Protein 3UCG (pdb70)

Solvent-accessible surface area: 5277 Å² total

GO terms:
  GO:0042405 nuclear inclusion body (C, IDA)
  GO:0005634 nucleus (C, IDA)
  GO:0005634 nucleus (C, EXP)
  GO:0005737 cytoplasm (C, EXP)
  GO:0016607 nuclear speck (C, EXP)
  GO:0005515 protein binding (F, IPI)
  GO:0003723 RNA binding (F, TAS)
  GO:0006396 RNA processing (P, TAS)
  GO:0006936 muscle contraction (P, TAS)
  GO:0005654 nucleoplasm (C, TAS)
  GO:0005654 nucleoplasm (C, IDA)
  GO:0016607 nuclear speck (C, IDA)
  GO:1990904 ribonucleoprotein complex (C, IDA)
  GO:0003723 RNA binding (F, HDA)
  GO:0016973 poly(A)+ mRNA export from nucleus (P, IMP)

Sequence (87 aa):
GEADARSIYVGNVDYGATAEELEAHFHGCGSVNRVTILCDKFSGHPKGFAYIIEFSDKEESVRRRTSLALDESLFRGRQQIKVIPKRTNRPG

Secondary structure (DSSP, 8-state):
--TGGGEEEEES--TT--HHHHHHHHGGG--EEEEEEEES-SSSS--EEEEEEESSTHHHHHHGGGTT-EETTEE-EEEETTTTS--

InterPro domains:
  IPR000504 RNA recognition motif domain [PF00076] (174-243)
  IPR000504 RNA recognition motif domain [PS50102] (172-249)
  IPR000504 RNA recognition motif domain [SM00360] (173-245)
  IPR012677 Nucleotide-binding alpha-beta plait domain superfamily [G3DSA:3.30.70.330] (125-299)
  IPR035979 RNA-binding domain superfamily [SSF54928] (165-277)

B-factor: mean 53.35, std 19.7, range [29.78, 183.12]

Organism: Homo sapiens (NCBI:txid9606)

CATH classification: 3.30.70.330

Nearest PDB structures (foldseek):
  3ucg-assembly1_A-2  TM=1.012E+00  e=2.091E-18  Homo sapiens
  3b4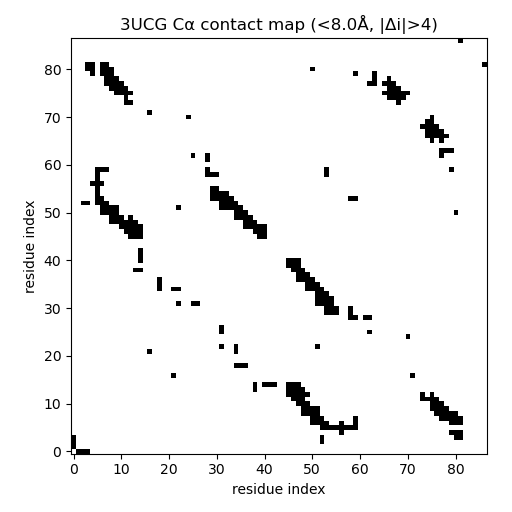d-assembly1_A  TM=1.008E+00  e=1.281E-16  Homo sapiens
  2jwn-assembly1_B  TM=8.468E-01  e=1.363E-11  Xenopus laevis
  2cq4-assembly1_A  TM=8.765E-01  e=1.259E-07  Homo sapiens
  4yud-assembly1_A  TM=9.335E-01  e=9.858E-07  Homo sapiens

Foldseek 3Di:
DVQLLQKKKKPDDFLPDDPVLVCVLLVVLAAWDDKAKAWPDNDDRTGTIIMTGHPDNSSLVVCCVQQQPARPNGGMHIDRRCPVPDD

Radius of gyration: 12.22 Å; Cα contacts (8 Å, |Δi|>4): 188; chains: 1; bounding box: 20×33×33 Å

Structure (mmCIF, N/CA/C/O backbone):
data_3UCG
#
_entry.id   3UCG
#
_cell.length_a   92.678
_cell.length_b   92.678
_cell.length_c   92.678
_cell.angle_alpha   90.000
_cell.angle_beta   90.000
_cell.angle_gamma   90.000
#
_symmetry.space_group_name_H-M   'I 2 3'
#
loop_
_entity.id
_entity.type
_entity.pdbx_description
1 polymer 'Polyadenylate-binding protein 2'
2 non-polymer 'SULFATE ION'
3 non-polymer 1,2-ETHANEDIOL
4 non-polymer DI(HYDROXYETHYL)ETHER
5 non-polymer 'TRIETHYLENE GLYCOL'
6 water water
#
loop_
_atom_site.group_PDB
_atom_site.id
_atom_site.type_symbol
_atom_site.label_atom_id
_atom_site.label_alt_id
_atom_site.label_comp_id
_atom_site.label_asym_id
_atom_site.label_entity_id
_atom_site.label_seq_id
_atom_site.pdbx_PDB_ins_code
_atom_site.Cartn_x
_atom_site.Cartn_y
_atom_site.Cartn_z
_atom_site.occupancy
_atom_site.B_iso_or_equiv
_atom_site.auth_seq_id
_atom_site.auth_comp_id
_atom_site.auth_asym_id
_atom_site.auth_atom_id
_atom_site.pdbx_PDB_model_num
ATOM 1 N N . GLY A 1 1 ? 93.313 89.715 53.987 1.00 69.13 0 GLY A N 1
ATOM 2 C CA . GLY A 1 1 ? 94.038 91.012 54.033 1.00 73.75 0 GLY A CA 1
ATOM 3 C C . GLY A 1 1 ? 95.480 90.920 54.490 1.00 79.96 0 GLY A C 1
ATOM 4 O O . GLY A 1 1 ? 96.005 89.834 54.725 1.00 61.67 0 GLY A O 1
ATOM 13 N N . GLU A 1 3 ? 96.921 91.449 57.275 1.00 73.13 168 GLU A N 1
ATOM 14 C CA . GLU A 1 3 ? 97.120 90.733 58.555 1.00 79.18 168 GLU A CA 1
ATOM 15 C C . GLU A 1 3 ? 97.007 89.181 58.397 1.00 69.25 168 GLU A C 1
ATOM 16 O O . GLU A 1 3 ? 97.823 88.423 58.956 1.00 66.33 168 GLU A O 1
ATOM 22 N N . ALA A 1 4 ? 96.015 88.719 57.628 1.00 68.32 169 ALA A N 1
ATOM 23 C CA . ALA A 1 4 ? 95.893 87.293 57.261 1.00 64.12 169 ALA A CA 1
ATOM 24 C C . ALA A 1 4 ? 97.144 86.835 56.486 1.00 57.87 169 ALA A C 1
ATOM 25 O O . ALA A 1 4 ? 97.677 85.736 56.701 1.00 51.43 169 ALA A O 1
ATOM 27 N N . ASP A 1 5 ? 97.635 87.712 55.611 1.00 53.99 170 ASP A N 1
ATOM 28 C CA . ASP A 1 5 ? 98.821 87.437 54.768 1.00 55.98 170 ASP A CA 1
ATOM 29 C C . ASP A 1 5 ? 100.132 87.324 55.596 1.00 50.07 170 ASP A C 1
ATOM 30 O O . ASP A 1 5 ? 100.984 86.470 55.263 1.00 50.80 170 ASP A O 1
ATOM 35 N N . ALA A 1 6 ? 100.241 88.146 56.651 1.00 50.65 171 ALA A N 1
ATOM 36 C CA . ALA A 1 6 ? 101.331 88.097 57.627 1.00 57.62 171 ALA A CA 1
ATOM 37 C C . ALA A 1 6 ? 101.340 86.779 58.409 1.00 57.37 171 ALA A C 1
ATOM 38 O O . ALA A 1 6 ? 102.370 86.375 58.915 1.00 52.93 171 ALA A O 1
ATOM 40 N N . ARG A 1 7 ? 100.196 86.110 58.495 1.00 53.08 172 ARG A N 1
ATOM 41 C CA . ARG A 1 7 ? 100.098 84.788 59.157 1.00 51.92 172 ARG A CA 1
ATOM 42 C C . ARG A 1 7 ? 100.126 83.612 58.164 1.00 49.16 172 ARG A C 1
ATOM 43 O O . ARG A 1 7 ? 99.868 82.458 58.556 1.00 45.59 172 ARG A O 1
ATOM 51 N N . SER A 1 8 ? 100.465 83.908 56.893 1.00 42.98 173 SER A N 1
ATOM 52 C CA . SER A 1 8 ? 100.418 82.951 55.802 1.00 42.78 173 SER A CA 1
ATOM 53 C C . SER A 1 8 ? 101.774 82.680 55.171 1.00 41.39 173 SER A C 1
ATOM 54 O O . SER A 1 8 ? 102.687 83.516 55.215 1.00 42.47 173 SER A O 1
ATOM 57 N N . ILE A 1 9 ? 101.890 81.465 54.642 1.00 39.43 174 ILE A N 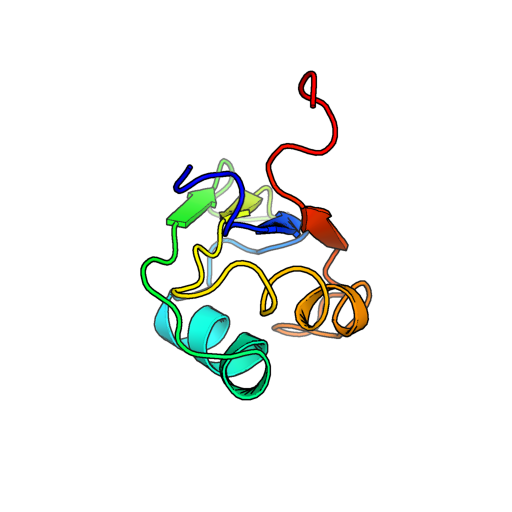1
ATOM 58 C CA . ILE A 1 9 ? 102.995 81.040 53.821 1.00 37.67 174 ILE A CA 1
ATOM 59 C C . ILE A 1 9 ? 102.514 80.693 52.398 1.00 40.18 174 ILE A C 1
ATOM 60 O O . ILE A 1 9 ? 101.348 80.274 52.147 1.00 37.57 174 ILE A O 1
ATOM 65 N N . TYR A 1 10 ? 103.443 80.902 51.481 1.00 39.07 175 TYR A N 1
ATOM 66 C CA . TYR A 1 10 ? 103.350 80.421 50.104 1.00 35.90 175 TYR A CA 1
ATOM 67 C C . TYR A 1 10 ? 104.027 79.064 50.096 1.00 38.51 175 TYR A C 1
ATOM 68 O O . TYR A 1 10 ? 105.143 78.906 50.644 1.00 38.43 175 TYR A O 1
ATOM 77 N N . VAL A 1 11 ? 103.386 78.099 49.439 1.00 33.46 176 VAL A N 1
ATOM 78 C CA . VAL A 1 11 ? 103.944 76.726 49.276 1.00 35.37 176 VAL A CA 1
ATOM 79 C C . VAL A 1 11 ? 104.022 76.429 47.756 1.00 39.74 176 VAL A C 1
ATOM 80 O O . VAL A 1 11 ? 103.003 76.383 47.067 1.00 37.40 176 VAL A O 1
ATOM 84 N N . GLY A 1 12 ? 105.235 76.300 47.225 1.00 36.54 177 GLY A N 1
ATOM 85 C CA . GLY A 1 12 ? 105.415 76.047 45.805 1.00 37.96 177 GLY A CA 1
ATOM 86 C C . GLY A 1 12 ? 105.601 74.559 45.513 1.00 40.60 177 GLY A C 1
ATOM 87 O O . GLY A 1 12 ? 105.957 73.775 46.399 1.00 39.57 177 GLY A O 1
ATOM 88 N N . ASN A 1 13 ? 105.424 74.211 44.247 1.00 42.90 178 ASN A N 1
ATOM 89 C CA . ASN A 1 13 ? 105.649 72.858 43.718 1.00 42.52 178 ASN A CA 1
ATOM 90 C C . ASN A 1 13 ? 104.591 71.850 44.196 1.00 42.72 178 ASN A C 1
ATOM 91 O O . ASN A 1 13 ? 104.909 70.716 44.593 1.00 45.57 178 ASN A O 1
ATOM 96 N N . VAL A 1 14 ? 103.348 72.323 44.137 1.00 41.90 179 VAL A N 1
ATOM 97 C CA . VAL A 1 14 ? 102.117 71.621 44.499 1.00 43.61 179 VAL A CA 1
ATOM 98 C C . VAL A 1 14 ? 101.531 71.101 43.179 1.00 49.87 179 VAL A C 1
ATOM 99 O O . VAL A 1 14 ? 101.686 71.754 42.135 1.00 51.01 179 VAL A O 1
ATOM 103 N N . ASP A 1 15 ? 100.922 69.900 43.192 1.00 41.02 180 ASP A N 1
ATOM 104 C CA . ASP A 1 15 ? 100.329 69.327 41.952 1.00 37.28 180 ASP A CA 1
ATOM 105 C C . ASP A 1 15 ? 98.803 69.322 42.022 1.00 40.73 180 ASP A C 1
ATOM 106 O O . ASP A 1 15 ? 98.174 69.506 43.094 1.00 36.68 180 ASP A O 1
ATOM 111 N N . TYR A 1 16 ? 98.199 69.084 40.855 1.00 37.86 181 TYR A N 1
ATOM 112 C CA . TYR A 1 16 ? 96.747 69.147 40.697 1.00 34.37 181 TYR A CA 1
ATOM 113 C C . TYR A 1 16 ? 95.975 68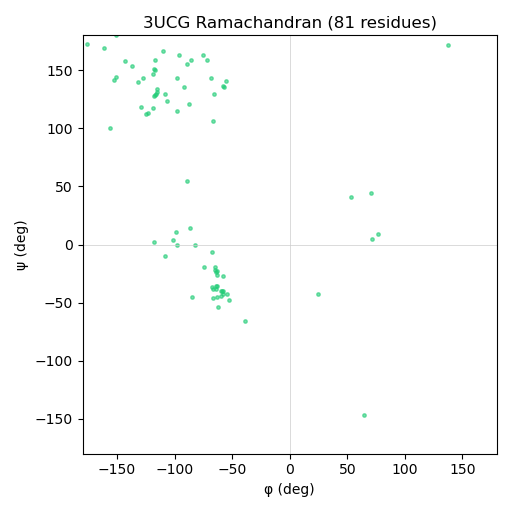.059 41.431 1.00 34.76 181 TYR A C 1
ATOM 114 O O . TYR A 1 16 ? 94.741 68.063 41.397 1.00 39.65 181 TYR A O 1
ATOM 123 N N . GLY A 1 17 ? 96.674 67.095 42.022 1.00 36.64 182 GLY A N 1
ATOM 124 C CA . GLY A 1 17 ? 96.011 66.058 42.881 1.00 39.20 182 GLY A CA 1
ATOM 125 C C . GLY A 1 17 ? 96.079 66.331 44.376 1.00 41.71 182 GLY A C 1
ATOM 126 O O . GLY A 1 17 ? 95.553 65.544 45.172 1.00 36.88 182 GLY A O 1
ATOM 127 N N . ALA A 1 18 ? 96.710 67.446 44.766 1.00 37.84 183 ALA A N 1
ATOM 128 C CA . ALA A 1 18 ? 96.847 67.841 46.194 1.00 37.11 183 ALA A CA 1
ATOM 129 C C . ALA A 1 18 ? 95.470 68.212 46.753 1.00 39.66 183 ALA A C 1
ATOM 130 O O . ALA A 1 18 ? 94.641 68.761 46.032 1.00 42.56 183 ALA A O 1
ATOM 132 N N . THR A 1 19 ? 95.208 67.878 48.021 1.00 37.60 184 THR A N 1
ATOM 133 C CA . THR A 1 19 ? 93.952 68.226 48.709 1.00 35.23 184 THR A CA 1
ATOM 134 C C . THR A 1 19 ? 94.315 69.152 49.891 1.00 37.52 184 THR A C 1
ATOM 135 O O . THR A 1 19 ? 95.502 69.180 50.351 1.00 35.79 184 THR A O 1
ATOM 139 N N . ALA A 1 20 ? 93.319 69.918 50.352 1.00 38.93 185 ALA A N 1
ATOM 140 C CA . ALA A 1 20 ? 93.501 70.808 51.518 1.00 39.97 185 ALA A CA 1
ATOM 141 C C . ALA A 1 20 ? 93.784 69.971 52.782 1.00 38.64 185 ALA A C 1
ATOM 142 O O . ALA A 1 20 ? 94.552 70.369 53.630 1.00 36.53 185 ALA A O 1
ATOM 144 N N . GLU A 1 21 ? 93.113 68.835 52.917 1.00 36.93 186 GLU A N 1
ATOM 145 C CA . GLU A 1 21 ? 93.361 67.942 54.045 1.00 42.42 186 GLU A CA 1
ATOM 146 C C . GLU A 1 21 ? 94.858 67.477 54.104 1.00 36.38 186 GLU A C 1
ATOM 147 O O . GLU A 1 21 ? 95.478 67.422 55.196 1.00 37.52 186 GLU A O 1
ATOM 153 N N . GLU A 1 22 ? 95.423 67.146 52.935 1.00 38.73 187 GLU A N 1
ATOM 154 C CA . GLU A 1 22 ? 96.824 66.670 52.829 1.00 40.00 187 GLU A CA 1
ATOM 155 C C . GLU A 1 22 ? 97.756 67.786 53.190 1.00 36.54 187 GLU A C 1
ATOM 156 O O . GLU A 1 22 ? 98.712 67.619 53.966 1.00 35.86 187 GLU A O 1
ATOM 162 N N . LEU A 1 23 ? 97.489 68.968 52.642 1.00 37.91 188 LEU A N 1
ATOM 163 C CA . LEU A 1 23 ? 98.312 70.129 52.975 1.00 33.55 188 LEU A CA 1
ATOM 164 C C . LEU A 1 23 ? 98.260 70.534 54.446 1.00 34.12 188 LEU A C 1
ATOM 165 O O . LEU A 1 23 ? 99.306 70.808 55.046 1.00 37.91 188 LEU A O 1
ATOM 170 N N . GLU A 1 24 ? 97.054 70.580 55.024 1.00 36.06 189 GLU A N 1
ATOM 171 C CA . GLU A 1 24 ? 96.944 70.861 56.457 1.00 40.69 189 GLU A CA 1
ATOM 172 C C . GLU A 1 24 ? 97.705 69.794 57.248 1.00 42.09 189 GLU A C 1
ATOM 173 O O . GLU A 1 24 ? 98.435 70.123 58.212 1.00 39.68 189 GLU A O 1
ATOM 179 N N . ALA A 1 25 ? 97.542 68.526 56.871 1.00 41.17 190 ALA A N 1
ATOM 180 C CA . ALA A 1 25 ? 98.240 67.425 57.593 1.00 41.24 190 ALA A CA 1
ATOM 181 C C . ALA A 1 25 ? 99.771 67.659 57.554 1.00 43.59 190 ALA A C 1
ATOM 182 O O . ALA A 1 25 ? 100.447 67.476 58.575 1.00 41.45 190 ALA A O 1
ATOM 184 N N . HIS A 1 26 ? 100.313 68.112 56.412 1.00 38.77 191 HIS A N 1
ATOM 185 C CA . HIS A 1 26 ? 101.765 68.361 56.299 1.00 35.54 191 HIS A CA 1
ATOM 186 C C . HIS A 1 26 ? 102.259 69.470 57.222 1.00 42.69 191 HIS A C 1
ATOM 187 O O . HIS A 1 26 ? 103.357 69.382 57.784 1.00 40.30 191 HIS A O 1
ATOM 194 N N . PHE A 1 27 ? 101.430 70.491 57.415 1.00 42.19 192 PHE A N 1
ATOM 195 C CA . PHE A 1 27 ? 101.783 71.669 58.245 1.00 40.70 192 PHE A CA 1
ATOM 196 C C . PHE A 1 27 ? 101.197 71.695 59.641 1.00 41.49 192 PHE A C 1
ATOM 197 O O . PHE A 1 27 ? 101.451 72.622 60.414 1.00 44.29 192 PHE A O 1
ATOM 205 N N . HIS A 1 28 ? 100.492 70.624 60.003 1.00 43.02 193 HIS A N 1
ATOM 206 C CA . HIS A 1 28 ? 99.798 70.516 61.302 1.00 48.27 193 HIS A CA 1
ATOM 207 C C . HIS A 1 28 ? 100.644 70.743 62.520 1.00 50.49 193 HIS A C 1
ATOM 208 O O . HIS A 1 28 ? 100.216 71.384 63.487 1.00 46.68 193 HIS A O 1
ATOM 215 N N . GLY A 1 29 ? 101.845 70.173 62.514 1.00 48.72 194 GLY A N 1
ATOM 216 C CA . GLY A 1 29 ? 102.783 70.352 63.602 1.00 50.67 194 GLY A CA 1
ATOM 217 C C . GLY A 1 29 ? 103.277 71.789 63.781 1.00 55.21 194 GLY A C 1
ATOM 218 O O . GLY A 1 29 ? 103.788 72.117 64.834 1.00 52.25 194 GLY A O 1
ATOM 219 N N . CYS A 1 30 ? 103.157 72.645 62.759 1.00 44.27 195 CYS A N 1
ATOM 220 C CA . CYS A 1 30 ? 103.582 74.056 62.881 1.00 49.67 195 CYS A CA 1
ATOM 221 C C . CYS A 1 30 ? 102.645 74.916 63.700 1.00 52.65 195 CYS A C 1
ATOM 222 O O . CYS A 1 30 ? 103.042 75.997 64.131 1.00 51.15 195 CYS A O 1
ATOM 225 N N . GLY A 1 31 ? 101.410 74.451 63.865 1.00 57.11 196 GLY A N 1
ATOM 226 C CA . GLY A 1 31 ? 100.366 75.173 64.581 1.00 59.74 196 GLY A CA 1
ATOM 227 C C . GLY A 1 31 ? 99.021 75.105 63.856 1.00 51.25 196 GLY A C 1
ATOM 228 O O . GLY A 1 31 ? 98.925 74.670 62.690 1.00 47.57 196 GLY A O 1
ATOM 229 N N . SER A 1 32 ? 97.987 75.599 64.533 1.00 48.44 197 SER A N 1
ATOM 230 C CA . SER A 1 32 ? 96.616 75.620 64.010 1.00 53.02 197 SER A CA 1
ATOM 231 C C . SER A 1 32 ? 96.541 76.375 62.657 1.00 49.55 197 SER A C 1
ATOM 232 O O . SER A 1 32 ? 97.098 77.458 62.519 1.00 49.90 197 SER A O 1
ATOM 235 N N . VAL A 1 33 ? 95.817 75.804 61.708 1.00 47.40 198 VAL A N 1
ATOM 236 C CA . VAL A 1 33 ? 95.655 76.345 60.356 1.00 47.45 198 VAL A CA 1
ATOM 237 C C . VAL A 1 33 ? 94.219 76.870 60.243 1.00 52.87 198 VAL A C 1
ATOM 238 O O . VAL A 1 33 ? 93.250 76.164 60.587 1.00 44.64 198 VAL A O 1
ATOM 242 N N . ASN A 1 34 ? 94.097 78.112 59.769 1.00 47.24 199 ASN A N 1
ATOM 243 C CA . ASN A 1 34 ? 92.810 78.770 59.493 1.00 44.50 199 ASN A CA 1
ATOM 244 C C . ASN A 1 34 ? 92.226 78.470 58.141 1.00 43.65 199 ASN A C 1
ATOM 245 O O . ASN A 1 34 ? 91.019 78.255 58.007 1.00 48.17 199 ASN A O 1
ATOM 250 N N . ARG A 1 35 ? 93.072 78.527 57.118 1.00 38.72 200 ARG A N 1
ATOM 251 C CA . ARG A 1 35 ? 92.612 78.345 55.754 1.00 37.34 200 ARG A CA 1
ATOM 252 C C . ARG A 1 35 ? 93.722 77.796 54.879 1.00 37.34 200 ARG A C 1
ATOM 253 O O . ARG A 1 35 ? 94.908 78.125 55.063 1.00 43.39 200 ARG A O 1
ATOM 261 N N . VAL A 1 36 ? 93.336 76.898 53.968 1.00 39.08 201 VAL A N 1
ATOM 262 C CA . VAL A 1 36 ? 94.239 76.414 52.923 1.00 36.90 201 VAL A CA 1
ATOM 263 C C . VAL A 1 36 ? 93.618 76.849 51.601 1.00 37.25 201 VAL A C 1
ATOM 264 O O . VAL A 1 36 ? 92.413 76.597 51.335 1.00 36.79 201 VAL A O 1
ATOM 268 N N . THR A 1 37 ? 94.447 77.501 50.789 1.00 36.45 202 THR A N 1
ATOM 269 C CA . THR A 1 37 ? 94.083 77.912 49.410 1.00 38.55 202 THR A CA 1
ATOM 270 C C . THR A 1 37 ? 95.028 77.191 48.471 1.00 38.62 202 THR A C 1
ATOM 271 O O . THR A 1 37 ? 96.233 77.252 48.638 1.00 37.57 202 THR A O 1
ATOM 275 N N . ILE A 1 38 ? 94.455 76.512 47.480 1.00 38.23 203 ILE A N 1
ATOM 276 C CA . ILE A 1 38 ? 95.220 75.809 46.451 1.00 37.35 203 ILE A CA 1
ATOM 277 C C . ILE A 1 38 ? 94.876 76.523 45.133 1.00 37.80 203 ILE A C 1
ATOM 278 O O . ILE A 1 38 ? 93.699 76.749 44.824 1.00 37.92 203 ILE A O 1
ATOM 283 N N . LEU A 1 39 ? 95.929 76.896 44.388 1.00 38.00 204 LEU A N 1
ATOM 284 C CA . LEU A 1 39 ? 95.785 77.571 43.110 1.00 37.14 204 LEU A CA 1
ATOM 285 C C . LEU A 1 39 ? 96.546 76.761 42.046 1.00 41.81 204 LEU A C 1
ATOM 286 O O . LEU A 1 39 ? 97.803 76.727 42.084 1.00 40.12 204 LEU A O 1
ATOM 291 N N . CYS A 1 40 ? 95.784 76.157 41.112 1.00 43.54 205 CYS A N 1
ATOM 292 C CA . CYS A 1 40 ? 96.309 75.315 40.017 1.00 40.29 205 CYS A CA 1
ATOM 293 C C . CYS A 1 40 ? 96.041 75.926 38.663 1.00 36.04 205 CYS A C 1
ATOM 294 O O . CYS A 1 40 ? 94.895 76.300 38.308 1.00 40.61 205 CYS A O 1
ATOM 297 N N . ASP A 1 41 ? 97.097 75.963 37.862 1.00 39.16 206 ASP A N 1
ATOM 298 C CA . ASP A 1 41 ? 97.021 76.450 36.474 1.00 39.54 206 ASP A CA 1
ATOM 299 C C . ASP A 1 41 ? 97.149 75.337 35.417 1.00 45.44 206 ASP A C 1
ATOM 300 O O . ASP A 1 41 ? 96.968 75.597 34.246 1.00 43.01 206 ASP A O 1
ATOM 305 N N . LYS A 1 42 ? 97.503 74.124 35.856 1.00 41.79 207 LYS A N 1
ATOM 306 C CA . LYS A 1 42 ? 97.513 72.917 35.009 1.00 41.89 207 LYS A CA 1
ATOM 307 C C . LYS A 1 42 ? 96.790 71.770 35.742 1.00 40.21 207 LYS A C 1
ATOM 308 O O . LYS A 1 42 ? 96.916 71.622 36.959 1.00 38.58 207 LYS A O 1
ATOM 314 N N . PHE A 1 43 ? 96.003 71.010 34.987 1.00 38.91 208 PHE A N 1
ATOM 315 C CA . PHE A 1 43 ? 95.147 69.939 35.528 1.00 42.46 208 PHE A CA 1
ATOM 316 C C . PHE A 1 43 ? 95.465 68.509 35.037 1.00 44.13 208 PHE A C 1
ATOM 317 O O . PHE A 1 43 ? 94.769 67.549 35.426 1.00 40.66 208 PHE A O 1
ATOM 325 N N . SER A 1 44 ? 96.507 68.414 34.219 1.00 48.46 209 SER A N 1
ATOM 326 C CA . SER A 1 44 ? 97.037 67.148 33.701 1.00 46.34 209 SER A CA 1
ATOM 327 C C . SER A 1 44 ? 98.454 67.404 33.206 1.00 46.56 209 SER A C 1
ATOM 328 O O . SER A 1 44 ? 98.907 68.570 33.135 1.00 43.38 209 SER A O 1
ATOM 331 N N . GLY A 1 45 ? 99.183 66.329 32.897 1.00 43.31 210 GLY A N 1
ATOM 332 C CA . GLY A 1 45 ? 100.561 66.440 32.442 1.00 43.63 210 GLY A CA 1
ATOM 333 C C . GLY A 1 45 ? 101.452 67.008 33.535 1.00 41.49 210 GLY A C 1
ATOM 334 O O . GLY A 1 45 ? 101.221 66.766 34.703 1.00 39.80 210 GLY A O 1
ATOM 335 N N . HIS A 1 46 ? 102.467 67.768 33.138 1.00 42.51 211 HIS A N 1
ATOM 336 C CA . HIS A 1 46 ? 103.316 68.411 34.120 1.00 44.39 211 HIS A CA 1
ATOM 337 C C . HIS A 1 46 ? 102.521 69.454 34.902 1.00 44.87 211 HIS A C 1
ATOM 338 O O . HIS A 1 46 ? 101.811 70.297 34.297 1.00 43.67 211 HIS A O 1
ATOM 345 N N . PRO A 1 47 ? 102.601 69.386 36.247 1.00 42.73 212 PRO A N 1
ATOM 346 C CA . PRO A 1 47 ? 101.782 70.261 37.063 1.00 47.73 212 PRO A CA 1
ATOM 347 C C . PRO A 1 47 ? 102.295 71.711 37.086 1.00 44.11 212 PRO A C 1
ATOM 348 O O . PRO A 1 47 ? 103.455 72.023 36.699 1.00 42.32 212 PRO A O 1
ATOM 352 N N . LYS A 1 48 ? 101.416 72.602 37.515 1.00 42.70 213 LYS A N 1
ATOM 353 C CA . LYS A 1 48 ? 101.749 74.035 37.644 1.00 41.15 213 LYS A CA 1
ATOM 354 C C . LYS A 1 48 ? 100.764 74.596 38.683 1.00 43.21 213 LYS A C 1
ATOM 355 O O . LYS A 1 48 ? 99.607 74.820 38.404 1.00 44.91 213 LYS A O 1
ATOM 361 N N . GLY A 1 49 ? 101.235 74.745 39.903 1.00 43.40 214 GLY A N 1
ATOM 362 C CA . GLY A 1 49 ? 100.391 75.329 40.942 1.00 53.23 214 GLY A CA 1
ATOM 363 C C . GLY A 1 49 ? 101.093 75.520 42.263 1.00 49.42 214 GLY A C 1
ATOM 364 O O . GLY A 1 49 ? 102.275 75.127 42.468 1.00 40.00 214 GLY A O 1
ATOM 365 N N . PHE A 1 50 ? 100.371 76.186 43.150 1.00 39.52 215 PHE A N 1
ATOM 366 C CA . PHE A 1 50 ? 100.921 76.5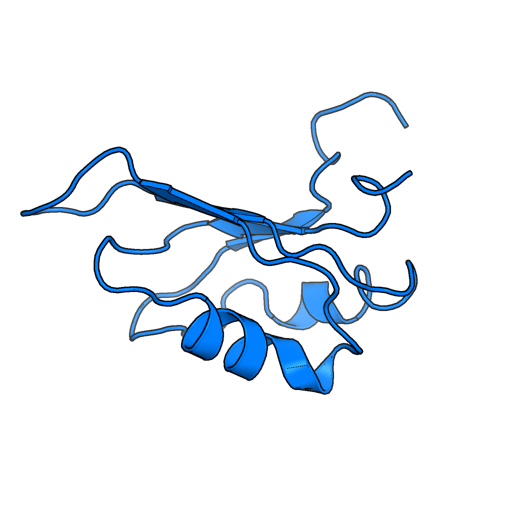01 44.477 1.00 37.74 215 PHE A CA 1
ATOM 367 C C . PHE A 1 50 ? 99.750 76.574 45.465 1.00 40.28 215 PHE A C 1
ATOM 368 O O . PHE A 1 50 ? 98.582 76.387 45.088 1.00 35.94 215 PHE A O 1
ATOM 376 N N . ALA A 1 51 ? 100.084 76.850 46.713 1.00 37.06 216 ALA A N 1
ATOM 377 C CA . ALA A 1 51 ? 99.113 77.002 47.787 1.00 36.55 216 ALA A CA 1
ATOM 378 C C . ALA A 1 51 ? 99.558 78.121 48.756 1.00 40.46 216 ALA A C 1
ATOM 379 O O . ALA A 1 51 ? 100.761 78.523 48.818 1.00 39.17 216 ALA A O 1
ATOM 381 N N . TYR A 1 52 ? 98.556 78.633 49.470 1.00 38.46 217 TYR A N 1
ATOM 382 C CA . TYR A 1 52 ? 98.724 79.458 50.654 1.00 41.17 217 TYR A CA 1
ATOM 383 C C . TYR A 1 52 ? 98.158 78.733 51.868 1.00 42.18 217 TYR A C 1
ATOM 384 O O . TYR A 1 52 ? 97.025 78.183 51.818 1.00 39.42 217 TYR A O 1
ATOM 393 N N . ILE A 1 53 ? 98.931 78.745 52.952 1.00 40.42 218 ILE A N 1
ATOM 394 C CA A ILE A 1 53 ? 98.437 78.257 54.229 0.50 41.86 218 ILE A CA 1
ATOM 395 C CA B ILE A 1 53 ? 98.498 78.216 54.248 0.50 40.38 218 ILE A CA 1
ATOM 396 C C . ILE A 1 53 ? 98.380 79.425 55.201 1.00 41.55 218 ILE A C 1
ATOM 397 O O . ILE A 1 53 ? 99.362 80.068 55.476 1.00 38.41 218 ILE A O 1
ATOM 406 N N . GLU A 1 54 ? 97.174 79.725 55.683 1.00 39.66 219 GLU A N 1
ATOM 407 C CA . GLU A 1 54 ? 96.996 80.782 56.634 1.00 43.27 219 GLU A CA 1
ATOM 408 C C . GLU A 1 54 ? 96.933 80.153 58.013 1.00 45.60 219 GLU A C 1
ATOM 409 O O . GLU A 1 54 ? 95.992 79.427 58.324 1.00 41.25 219 GLU A O 1
ATOM 415 N N . PHE A 1 55 ? 97.915 80.457 58.850 1.00 42.47 220 PHE A N 1
ATOM 416 C CA . PHE A 1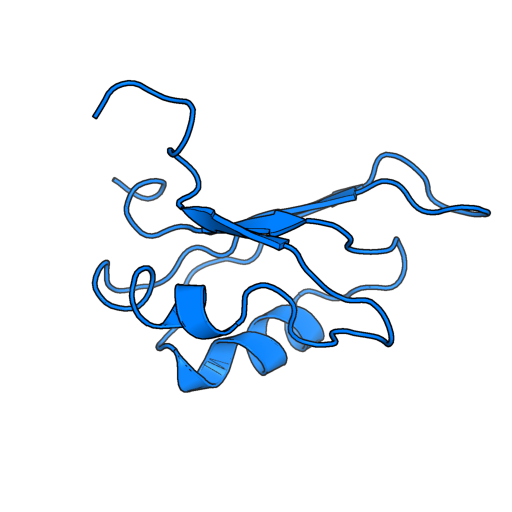 55 ? 97.899 79.965 60.220 1.00 45.44 220 PHE A CA 1
ATOM 417 C C . PHE A 1 55 ? 97.098 80.900 61.117 1.00 51.02 220 PHE A C 1
ATOM 418 O O . PHE A 1 55 ? 96.928 82.101 60.795 1.00 48.76 220 PHE A O 1
ATOM 426 N N . SER A 1 56 ? 96.651 80.348 62.254 1.00 52.72 221 SER A N 1
ATOM 427 C CA . SER A 1 56 ? 95.977 81.111 63.310 1.00 58.62 221 SER A CA 1
ATOM 428 C C . SER A 1 56 ? 96.881 82.115 63.989 1.00 62.13 221 SER A C 1
ATOM 429 O O . SER A 1 56 ? 96.416 83.183 64.337 1.00 59.62 221 SER A O 1
ATOM 432 N N . ASP A 1 57 ? 98.154 81.758 64.210 1.00 66.20 222 ASP A N 1
ATOM 433 C CA . ASP A 1 57 ? 99.146 82.635 64.871 1.00 64.31 222 ASP A CA 1
ATOM 434 C C . ASP A 1 57 ? 100.281 82.914 63.918 1.00 59.27 222 ASP A C 1
ATOM 435 O O . ASP A 1 57 ? 100.708 82.019 63.200 1.00 54.36 222 ASP A O 1
ATOM 440 N N . LYS A 1 58 ? 100.842 84.113 64.015 1.00 59.09 223 LYS A N 1
ATOM 441 C CA . LYS A 1 58 ? 101.985 84.534 63.208 1.00 63.23 223 LYS A CA 1
ATOM 442 C C . LYS A 1 58 ? 103.255 83.691 63.471 1.00 60.59 223 LYS A C 1
ATOM 443 O O . LYS A 1 58 ? 104.007 83.435 62.523 1.00 58.23 223 LYS A O 1
ATOM 449 N N . GLU A 1 59 ? 103.496 83.252 64.723 1.00 60.63 224 GLU A N 1
ATOM 450 C CA A GLU A 1 59 ? 104.715 82.484 65.078 0.50 61.96 224 GLU A CA 1
ATOM 451 C CA B GLU A 1 59 ? 104.739 82.514 65.043 0.50 61.63 224 GLU A CA 1
ATOM 452 C C . GLU A 1 59 ? 104.800 81.166 64.294 1.00 54.08 224 GLU A C 1
ATOM 453 O O . GLU A 1 59 ? 105.894 80.656 64.036 1.00 58.03 224 GLU A O 1
ATOM 464 N N . SER A 1 60 ? 103.643 80.626 63.899 1.00 46.59 225 SER A N 1
ATOM 465 C CA . SER A 1 60 ? 103.585 79.385 63.101 1.00 46.43 225 SER A CA 1
ATOM 466 C C . SER A 1 60 ? 104.247 79.546 61.710 1.00 42.67 225 SER A C 1
ATOM 467 O O . SER A 1 60 ? 104.730 78.567 61.124 1.00 47.04 225 SER A O 1
ATOM 470 N N . VAL A 1 61 ? 104.282 80.768 61.181 1.00 49.02 226 VAL A N 1
ATOM 471 C CA . VAL A 1 61 ? 104.934 81.028 59.868 1.00 49.36 226 VAL A CA 1
ATOM 472 C C . VAL A 1 61 ? 106.418 80.696 59.966 1.00 47.69 226 VAL A C 1
ATOM 473 O O . VAL A 1 61 ? 106.911 79.879 59.182 1.00 47.54 226 VAL A O 1
ATOM 477 N N . ARG A 1 62 ? 107.083 81.298 60.962 1.00 47.08 227 ARG A N 1
ATOM 478 C CA A ARG A 1 62 ? 108.513 81.111 61.180 0.33 52.10 227 ARG A CA 1
ATOM 479 C CA B ARG A 1 62 ? 108.508 81.092 61.132 0.33 51.45 227 ARG A CA 1
ATOM 480 C CA C ARG A 1 62 ? 108.512 81.100 61.221 0.34 48.01 227 ARG A CA 1
ATOM 481 C C . ARG A 1 62 ? 108.789 79.605 61.406 1.00 53.71 227 ARG A C 1
ATOM 482 O O . ARG A 1 62 ? 109.698 79.023 60.781 1.00 48.37 227 ARG A O 1
ATOM 504 N N . THR A 1 63 ? 107.980 78.957 62.258 1.00 51.98 228 THR A N 1
ATOM 505 C CA . THR A 1 63 ? 108.107 77.496 62.498 1.00 49.14 228 THR A CA 1
ATOM 506 C C . THR A 1 63 ? 108.074 76.702 61.167 1.00 47.32 228 THR A C 1
ATOM 507 O O . THR A 1 63 ? 108.953 75.864 60.916 1.00 46.91 228 THR A O 1
ATOM 511 N N . SER A 1 64 ? 107.101 77.026 60.300 1.00 41.96 229 SER A N 1
ATOM 512 C CA . SER A 1 64 ? 106.853 76.318 59.039 1.00 44.22 229 SER A CA 1
ATOM 513 C C . SER A 1 64 ? 107.987 76.428 58.022 1.00 45.49 229 SER A C 1
ATOM 514 O O . SER A 1 64 ? 108.052 75.604 57.101 1.00 40.73 229 SER A O 1
ATOM 517 N N . LEU A 1 65 ? 108.836 77.459 58.163 1.00 44.44 230 LEU A N 1
ATOM 518 C CA . LEU A 1 65 ? 109.960 77.672 57.262 1.00 43.54 230 LEU A CA 1
ATOM 519 C C . LEU A 1 65 ? 110.912 76.458 57.244 1.00 42.88 230 LEU A C 1
ATOM 520 O O . LEU A 1 65 ? 111.582 76.213 56.230 1.00 44.10 230 LEU A O 1
ATOM 525 N N . ALA A 1 66 ? 110.944 75.716 58.356 1.00 42.27 231 ALA A N 1
ATOM 526 C CA . ALA A 1 66 ? 111.750 74.488 58.471 1.00 48.12 231 ALA A CA 1
ATOM 527 C C . ALA A 1 66 ? 111.250 73.427 57.463 1.00 46.30 231 ALA A C 1
ATOM 528 O O . ALA A 1 66 ? 112.011 72.530 57.099 1.00 46.79 231 ALA A O 1
ATOM 530 N N . LEU A 1 67 ? 109.985 73.528 57.011 1.00 43.03 232 LEU A N 1
ATOM 531 C CA . LEU A 1 67 ? 109.429 72.613 55.976 1.00 40.34 232 LEU A CA 1
ATOM 532 C C . LEU A 1 67 ? 109.764 72.965 54.518 1.00 43.59 232 LEU A C 1
ATOM 533 O O . LEU A 1 67 ? 109.358 72.260 53.591 1.00 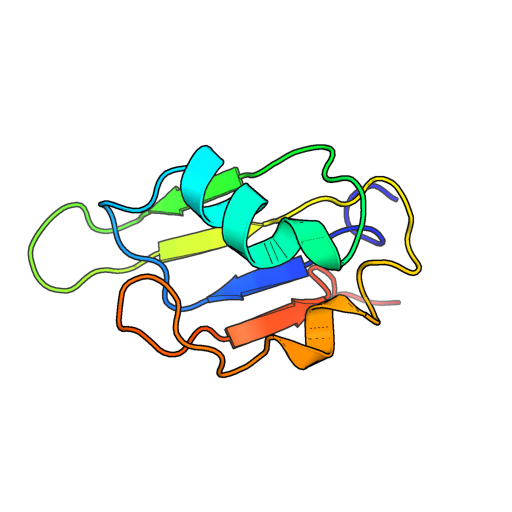41.52 232 LEU A O 1
ATOM 538 N N . ASP A 1 68 ? 110.501 74.054 54.299 1.00 41.09 233 ASP A N 1
ATOM 539 C CA . ASP A 1 68 ? 111.017 74.319 52.959 1.00 45.42 233 ASP A CA 1
ATOM 540 C C . ASP A 1 68 ? 111.876 73.119 52.529 1.00 41.88 233 ASP A C 1
ATOM 541 O O . ASP A 1 68 ? 112.660 72.618 53.337 1.00 42.37 233 ASP A O 1
ATOM 546 N N . GLU A 1 69 ? 111.721 72.679 51.286 1.00 43.22 234 GLU A N 1
ATOM 547 C CA . GLU A 1 69 ? 112.469 71.535 50.698 1.00 41.54 234 GLU A CA 1
ATOM 548 C C . GLU A 1 69 ? 112.042 70.188 51.252 1.00 43.84 234 GLU A C 1
ATOM 549 O O . GLU A 1 69 ? 112.640 69.186 50.883 1.00 47.83 234 GLU A O 1
ATOM 555 N N . SER A 1 70 ? 111.015 70.139 52.094 1.00 46.19 235 SER A N 1
ATOM 556 C CA . SER A 1 70 ? 110.478 68.868 52.577 1.00 42.61 235 SER A CA 1
ATOM 557 C C . SER A 1 70 ? 109.726 68.202 51.412 1.00 43.51 235 SER A C 1
ATOM 558 O O . SER A 1 70 ? 109.283 68.859 50.482 1.00 42.76 235 SER A O 1
ATOM 561 N N . LEU A 1 71 ? 109.551 66.892 51.507 1.00 48.67 236 LEU A N 1
ATOM 562 C CA . LEU A 1 71 ? 108.841 66.111 50.499 1.00 43.02 236 LEU A CA 1
ATOM 563 C C . LEU A 1 71 ? 107.321 66.090 50.810 1.00 45.46 236 LEU A C 1
ATOM 564 O O . LEU A 1 71 ? 106.896 65.680 51.865 1.00 43.43 236 LEU A O 1
ATOM 569 N N . PHE A 1 72 ? 106.529 66.571 49.880 1.00 45.24 237 PHE A N 1
ATOM 570 C CA . PHE A 1 72 ? 105.089 66.580 49.984 1.00 42.16 237 PHE A CA 1
ATOM 571 C C . PHE A 1 72 ? 104.560 65.965 48.689 1.00 46.84 237 PHE A C 1
ATOM 572 O O . PHE A 1 72 ? 104.878 66.431 47.566 1.00 40.07 237 PHE A O 1
ATOM 580 N N . ARG A 1 73 ? 103.855 64.845 48.841 1.00 41.83 238 ARG A N 1
ATOM 581 C CA . ARG A 1 73 ? 103.364 64.072 47.693 1.00 40.36 238 ARG A CA 1
ATOM 582 C C . ARG A 1 73 ? 104.487 63.730 46.722 1.00 42.37 238 ARG A C 1
ATOM 583 O O . ARG A 1 73 ? 104.324 63.836 45.510 1.00 43.21 238 ARG A O 1
ATOM 591 N N . GLY A 1 74 ? 105.651 63.360 47.261 1.00 48.08 239 GLY A N 1
ATOM 592 C CA . GLY A 1 74 ? 106.800 62.950 46.427 1.00 55.70 239 GLY A CA 1
ATOM 593 C C . GLY A 1 74 ? 107.585 64.070 45.736 1.00 51.17 239 GLY A C 1
ATOM 594 O O . GLY A 1 74 ? 108.459 63.806 44.896 1.00 50.67 239 GLY A O 1
ATOM 595 N N . ARG A 1 75 ? 107.287 65.322 46.088 1.00 49.54 240 ARG A N 1
ATOM 596 C CA . ARG A 1 75 ? 107.966 66.484 45.500 1.00 50.91 240 ARG A CA 1
ATOM 597 C C . ARG A 1 75 ? 108.507 67.404 46.613 1.00 44.09 240 ARG A C 1
ATOM 598 O O . ARG A 1 75 ? 107.865 67.570 47.655 1.00 43.58 240 ARG A O 1
ATOM 606 N N . GLN A 1 76 ? 109.678 67.985 46.371 1.00 43.79 241 GLN A N 1
ATOM 607 C CA A GLN A 1 76 ? 110.244 68.945 47.291 0.50 45.57 241 GLN A CA 1
ATOM 608 C CA B GLN A 1 76 ? 110.283 68.981 47.257 0.50 47.45 241 GLN A CA 1
ATOM 609 C C . GLN A 1 76 ? 109.471 70.25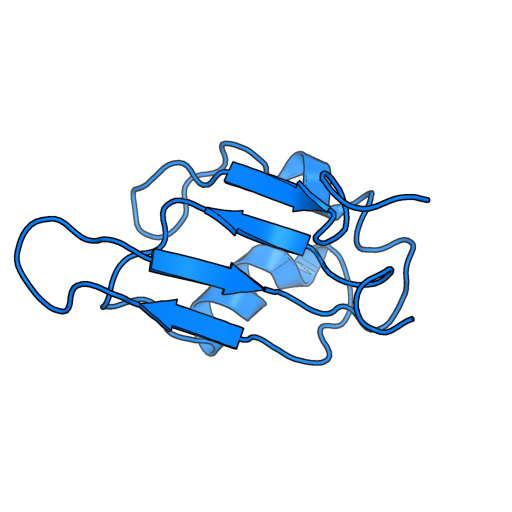4 47.147 1.00 46.30 241 GLN A C 1
ATOM 610 O O . GLN A 1 76 ? 109.392 70.841 46.059 1.00 45.31 241 GLN A O 1
ATOM 621 N N . ILE A 1 77 ? 108.870 70.671 48.237 1.00 43.05 242 ILE A N 1
ATOM 622 C CA . ILE A 1 77 ? 108.115 71.927 48.251 1.00 42.41 242 ILE A CA 1
ATOM 623 C C . ILE A 1 77 ? 109.021 73.128 48.634 1.00 41.93 242 ILE A C 1
ATOM 624 O O . ILE A 1 77 ? 110.081 72.981 49.264 1.00 38.60 242 ILE A O 1
ATOM 629 N N . LYS A 1 78 ? 108.588 74.298 48.186 1.00 40.48 243 LYS A N 1
ATOM 630 C CA . LYS A 1 78 ? 109.228 75.562 48.472 1.00 39.71 243 LYS A CA 1
ATOM 631 C C . LYS A 1 78 ? 108.321 76.276 49.487 1.00 41.12 243 LYS A C 1
ATOM 632 O O . LYS A 1 78 ? 107.111 76.450 49.209 1.00 41.66 243 LYS A O 1
ATOM 638 N N . VAL A 1 79 ? 108.882 76.652 50.650 1.00 41.59 244 VAL A N 1
ATOM 639 C CA . VAL A 1 79 ? 108.086 77.360 51.707 1.00 41.09 244 VAL A CA 1
ATOM 640 C C . VAL A 1 79 ? 108.707 78.767 51.967 1.00 43.19 244 VAL A C 1
ATOM 641 O O . VAL A 1 79 ? 109.881 78.904 52.364 1.00 40.89 244 VAL A O 1
ATOM 645 N N . ILE A 1 80 ? 107.929 79.809 51.696 1.00 40.91 245 ILE A N 1
ATOM 646 C CA . ILE A 1 80 ? 108.355 81.186 52.008 1.00 40.84 245 ILE A CA 1
ATOM 647 C C . ILE A 1 80 ? 107.151 81.925 52.613 1.00 42.23 245 ILE A C 1
ATOM 648 O O . ILE A 1 80 ? 106.014 81.546 52.356 1.00 39.42 245 ILE A O 1
ATOM 653 N N . PRO A 1 81 ? 107.399 82.969 53.450 1.00 45.24 246 PRO A N 1
ATOM 654 C CA . PRO A 1 81 ? 106.269 83.828 53.883 1.00 44.19 246 PRO A CA 1
ATOM 655 C C . PRO A 1 81 ? 105.508 84.406 52.650 1.00 44.25 246 PRO A C 1
ATOM 656 O O . PRO A 1 81 ? 106.127 84.793 51.643 1.00 41.08 246 PRO A O 1
ATOM 660 N N . LYS A 1 82 ? 104.181 84.464 52.744 1.00 46.17 247 LYS A N 1
ATOM 661 C CA . LYS A 1 82 ? 103.336 84.899 51.627 1.00 43.29 247 LYS A CA 1
ATOM 662 C C . LYS A 1 82 ? 103.664 86.329 51.146 1.00 45.68 247 LYS A C 1
ATOM 663 O O . LYS A 1 82 ? 103.680 86.610 49.944 1.00 57.86 247 LYS A O 1
ATOM 669 N N . ARG A 1 83 ? 103.929 87.221 52.079 1.00 45.20 248 ARG A N 1
ATOM 670 C CA . ARG A 1 83 ? 104.264 88.612 51.711 1.00 67.27 248 ARG A CA 1
ATOM 671 C C . ARG A 1 83 ? 105.772 88.896 51.412 1.00 75.97 248 ARG A C 1
ATOM 672 O O . ARG A 1 83 ? 106.173 90.093 51.322 1.00 82.28 248 ARG A O 1
ATOM 680 N N . THR A 1 84 ? 106.570 87.821 51.230 1.00 81.07 249 THR A N 1
ATOM 681 C CA . THR A 1 84 ? 108.027 87.886 50.866 1.00 86.15 249 THR A CA 1
ATOM 682 C C . THR A 1 84 ? 108.311 89.011 49.845 1.00 86.26 249 THR A C 1
ATOM 683 O O . THR A 1 84 ? 108.958 89.990 50.206 1.00 69.45 249 THR A O 1
ATOM 687 N N . ASN A 1 85 ? 107.787 88.899 48.614 1.00 88.05 250 ASN A N 1
ATOM 688 C CA . ASN A 1 85 ? 108.001 89.931 47.575 1.00 100.84 250 ASN A CA 1
ATOM 689 C C . ASN A 1 85 ? 106.877 91.013 47.669 1.00 116.78 250 ASN A C 1
ATOM 690 O O . ASN A 1 85 ? 106.171 91.273 46.693 1.00 168.57 250 ASN A O 1
ATOM 695 N N . ARG A 1 86 ? 106.711 91.603 48.860 1.00 112.63 251 ARG A N 1
ATOM 696 C CA . ARG A 1 86 ? 105.734 92.678 49.138 1.00 109.86 251 ARG A CA 1
ATOM 697 C C . ARG A 1 86 ? 106.331 93.550 50.280 1.00 118.56 251 ARG A C 1
ATOM 698 O O . ARG A 1 86 ? 106.994 92.992 51.170 1.00 97.29 251 ARG A O 1
ATOM 700 N N . PRO A 1 87 ? 106.119 94.901 50.264 1.00 120.30 252 PRO A N 1
ATOM 701 C CA . PRO A 1 87 ? 106.790 95.818 51.248 1.00 144.23 252 PRO A CA 1
ATOM 702 C C . PRO A 1 87 ? 106.412 95.702 52.755 1.00 148.88 252 PRO A C 1
ATOM 703 O O . PRO A 1 87 ? 105.334 96.157 53.149 1.00 183.12 252 PRO A O 1
ATOM 707 N N . GLY A 1 88 ? 107.303 95.135 53.581 1.00 133.30 253 GLY A N 1
ATOM 708 C CA . GLY A 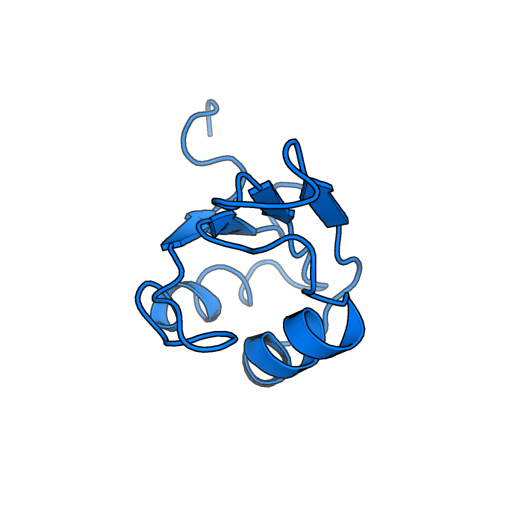1 88 ? 107.065 94.993 55.043 1.00 124.06 253 GLY A CA 1
ATOM 709 C C . GLY A 1 88 ? 107.193 93.593 55.658 1.00 99.28 253 GLY A C 1
ATOM 710 O O . GLY A 1 88 ? 106.898 92.569 55.040 1.00 98.57 253 GLY A O 1
#